Protein AF-A0A1R1XU71-F1 (afdb_monomer_lite)

InterPro domains:
  IPR016159 Cullin repeat-like-containing domain superfamily [SSF74788] (2-59)
  IPR042560 Exocyst component Exo84, C-terminal, subdomain 2 [G3DSA:1.20.58.1220] (1-59)

Organism: NCBI:txid133412

Structure (mmCIF, N/CA/C/O backbone):
data_AF-A0A1R1XU71-F1
#
_entry.id   AF-A0A1R1XU71-F1
#
loop_
_atom_site.group_PDB
_atom_site.id
_atom_site.type_symbol
_atom_site.label_atom_id
_atom_site.label_alt_id
_atom_site.label_comp_id
_atom_site.label_asym_id
_atom_site.label_entity_id
_atom_site.label_seq_id
_atom_site.pdbx_PDB_ins_code
_atom_site.Cartn_x
_atom_site.Cartn_y
_atom_site.Cartn_z
_atom_site.occupancy
_atom_site.B_iso_or_equiv
_atom_site.auth_seq_id
_atom_site.auth_comp_id
_atom_site.auth_asym_id
_atom_site.auth_atom_id
_atom_site.pdbx_PDB_model_num
ATOM 1 N N . MET A 1 1 ? 12.494 14.294 -16.424 1.00 70.75 1 MET A N 1
ATOM 2 C CA . MET A 1 1 ? 12.853 12.867 -16.562 1.00 70.75 1 MET A CA 1
ATOM 3 C C . MET A 1 1 ? 11.560 12.061 -16.533 1.00 70.75 1 MET A C 1
ATOM 5 O O . MET A 1 1 ? 10.751 12.305 -15.643 1.00 70.75 1 MET A O 1
ATOM 9 N N . GLU A 1 2 ? 11.323 11.174 -17.500 1.00 83.88 2 GLU A N 1
ATOM 10 C CA . GLU A 1 2 ? 10.008 10.531 -17.697 1.00 83.88 2 GLU A CA 1
ATOM 11 C C . GLU A 1 2 ? 9.565 9.646 -16.518 1.00 83.88 2 GLU A C 1
ATOM 13 O O . GLU A 1 2 ? 8.397 9.682 -16.139 1.00 83.88 2 GLU A O 1
ATOM 18 N N . MET A 1 3 ? 10.486 8.941 -15.850 1.00 84.19 3 MET A N 1
ATOM 19 C CA . MET A 1 3 ? 10.151 8.114 -14.676 1.00 84.19 3 MET A CA 1
ATOM 20 C C . MET A 1 3 ? 9.670 8.934 -13.475 1.00 84.19 3 MET A C 1
ATOM 22 O O . MET A 1 3 ? 8.688 8.571 -12.837 1.00 84.19 3 MET A O 1
ATOM 26 N N . ALA A 1 4 ? 10.279 10.093 -13.215 1.00 85.31 4 ALA A N 1
ATOM 27 C CA . ALA A 1 4 ? 9.811 11.002 -12.166 1.00 85.31 4 ALA A CA 1
ATOM 28 C C . ALA A 1 4 ? 8.410 11.564 -12.481 1.00 85.31 4 ALA A C 1
ATOM 30 O O . ALA A 1 4 ? 7.576 11.753 -11.593 1.00 85.31 4 ALA A O 1
ATOM 31 N N . ARG A 1 5 ? 8.117 11.800 -13.769 1.00 90.44 5 ARG A N 1
ATOM 32 C CA . ARG A 1 5 ? 6.783 12.217 -14.219 1.00 90.44 5 ARG A CA 1
ATOM 33 C C . ARG A 1 5 ? 5.759 11.098 -14.021 1.00 90.44 5 ARG A C 1
ATOM 35 O O . ARG A 1 5 ? 4.685 11.369 -13.487 1.00 90.44 5 ARG A O 1
ATOM 42 N N . TYR A 1 6 ? 6.098 9.866 -14.400 1.00 91.69 6 TYR A N 1
ATOM 43 C CA . TYR A 1 6 ? 5.272 8.688 -14.135 1.00 91.69 6 TYR A CA 1
ATOM 44 C C . TYR A 1 6 ? 4.998 8.529 -12.635 1.00 91.69 6 TYR A C 1
ATOM 46 O O . TYR A 1 6 ? 3.839 8.435 -12.233 1.00 91.69 6 TYR A O 1
ATOM 54 N N . ALA A 1 7 ? 6.035 8.607 -11.797 1.00 90.56 7 ALA A N 1
ATOM 55 C CA . ALA A 1 7 ? 5.899 8.467 -10.353 1.00 90.56 7 ALA A CA 1
ATOM 56 C C . ALA A 1 7 ? 4.998 9.543 -9.731 1.00 90.56 7 ALA A C 1
ATOM 58 O O . ALA A 1 7 ? 4.155 9.241 -8.889 1.00 90.56 7 ALA A O 1
ATOM 59 N N . SER A 1 8 ? 5.093 10.787 -10.206 1.00 91.62 8 SER A N 1
ATOM 60 C CA . SER A 1 8 ? 4.200 11.875 -9.790 1.00 91.62 8 SER A CA 1
A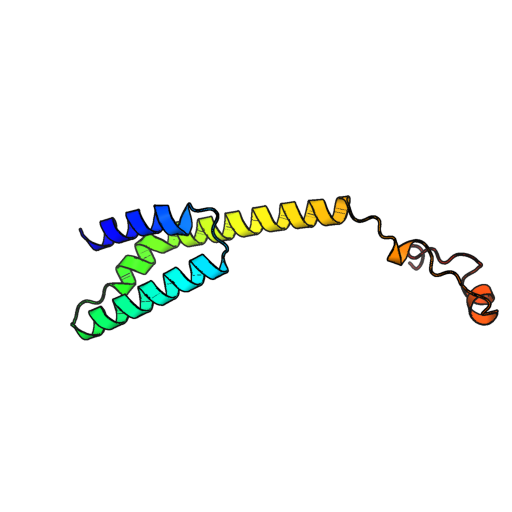TOM 61 C C . SER A 1 8 ? 2.728 11.595 -10.125 1.00 91.62 8 SER A C 1
ATOM 63 O O . SER A 1 8 ? 1.839 11.856 -9.308 1.00 91.62 8 SER A O 1
ATOM 65 N N . ILE A 1 9 ? 2.451 11.030 -11.304 1.00 92.69 9 ILE A N 1
ATOM 66 C CA . ILE A 1 9 ? 1.093 10.635 -11.706 1.00 92.69 9 ILE A CA 1
ATOM 67 C C . ILE A 1 9 ? 0.609 9.467 -10.842 1.00 92.69 9 ILE A C 1
ATOM 69 O O . ILE A 1 9 ? -0.491 9.534 -10.292 1.00 92.69 9 ILE A O 1
ATOM 73 N N . PHE A 1 10 ? 1.444 8.441 -10.668 1.00 93.44 10 PHE A N 1
ATOM 74 C CA . PHE A 1 10 ? 1.138 7.271 -9.850 1.00 93.44 10 PHE A CA 1
ATOM 75 C C . PHE A 1 10 ? 0.799 7.671 -8.411 1.00 93.44 10 PHE A C 1
ATOM 77 O O . PHE A 1 10 ? -0.232 7.268 -7.878 1.00 93.44 10 PHE A O 1
ATOM 84 N N . ARG A 1 11 ? 1.594 8.560 -7.807 1.00 92.06 11 ARG A N 1
ATOM 85 C CA . ARG A 1 11 ? 1.348 9.103 -6.466 1.00 92.06 11 ARG A CA 1
ATOM 86 C C . ARG A 1 11 ? -0.043 9.711 -6.329 1.00 92.06 11 ARG A C 1
ATOM 88 O O . ARG A 1 11 ? -0.755 9.409 -5.375 1.00 92.06 11 ARG A O 1
ATOM 95 N N . ARG A 1 12 ? -0.454 10.541 -7.288 1.00 90.62 12 ARG A N 1
ATOM 96 C CA . ARG A 1 12 ? -1.770 11.201 -7.258 1.00 90.62 12 ARG A CA 1
ATOM 97 C C . ARG A 1 12 ? -2.923 10.220 -7.441 1.00 90.62 12 ARG A C 1
ATOM 99 O O . ARG A 1 12 ? -3.930 10.349 -6.756 1.00 90.62 12 ARG A O 1
ATOM 106 N N . GLN A 1 13 ? -2.778 9.273 -8.363 1.00 90.88 13 GLN A N 1
ATOM 107 C CA . GLN A 1 13 ? -3.871 8.384 -8.768 1.00 90.88 13 GLN A CA 1
ATOM 108 C C . GLN A 1 13 ? -4.011 7.146 -7.882 1.00 90.88 13 GLN A C 1
ATOM 110 O O . GLN A 1 13 ? -5.112 6.630 -7.728 1.00 90.88 13 GLN A O 1
ATOM 115 N N . VAL A 1 14 ? -2.909 6.679 -7.297 1.00 91.25 14 VAL A N 1
ATOM 116 C CA . VAL A 1 14 ? -2.858 5.437 -6.523 1.00 91.25 14 VAL A CA 1
ATOM 117 C C . VAL A 1 14 ? -2.710 5.759 -5.039 1.00 91.25 14 VAL A C 1
ATOM 119 O O . VAL A 1 14 ? -3.645 5.524 -4.278 1.00 91.25 14 VAL A O 1
ATOM 122 N N . PHE A 1 15 ? -1.602 6.385 -4.623 1.00 87.50 15 PHE A N 1
ATOM 123 C CA . PHE A 1 15 ? -1.296 6.590 -3.197 1.00 87.50 15 PHE A CA 1
ATOM 124 C C . PHE A 1 15 ? -2.168 7.637 -2.489 1.00 87.50 15 PHE A C 1
ATOM 126 O O . PHE A 1 15 ? -2.451 7.490 -1.300 1.00 87.50 15 PHE A O 1
ATOM 133 N N . LEU A 1 16 ? -2.583 8.701 -3.183 1.00 80.88 16 LEU A N 1
ATOM 134 C CA . LEU A 1 16 ? -3.425 9.764 -2.611 1.00 80.88 16 LEU A CA 1
ATOM 135 C C . LEU A 1 16 ? -4.929 9.531 -2.806 1.00 80.88 16 LEU A C 1
ATOM 137 O O . LEU A 1 16 ? -5.743 10.294 -2.286 1.00 80.88 16 LEU A O 1
ATOM 141 N N . SER A 1 17 ? -5.302 8.482 -3.534 1.00 73.62 17 SER A N 1
ATOM 142 C CA . SER A 1 17 ? -6.697 8.096 -3.712 1.00 73.62 17 SER A CA 1
ATOM 143 C C . SER A 1 17 ? -7.217 7.317 -2.493 1.00 73.62 17 SER A C 1
ATOM 145 O O . SER A 1 17 ? -6.452 6.680 -1.772 1.00 73.62 17 SER A O 1
ATOM 147 N N . LEU A 1 18 ? -8.535 7.314 -2.264 1.00 76.44 18 LEU A N 1
ATOM 148 C CA . LEU A 1 18 ? -9.180 6.491 -1.225 1.00 76.44 18 LEU A CA 1
ATOM 149 C C . 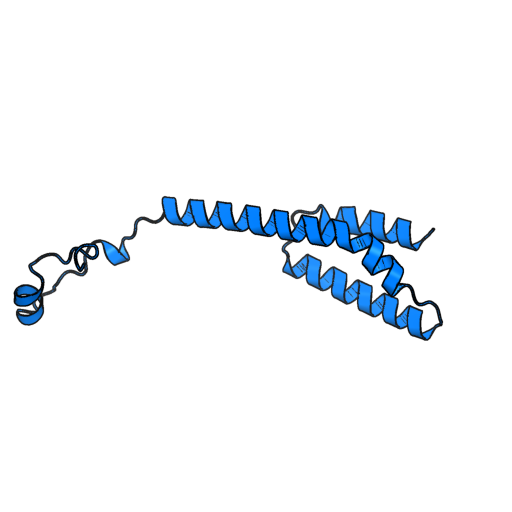LEU A 1 18 ? -9.293 5.001 -1.624 1.00 76.44 18 LEU A C 1
ATOM 151 O O . LEU A 1 18 ? -10.199 4.304 -1.170 1.00 76.44 18 LEU A O 1
ATOM 155 N N . GLN A 1 19 ? -8.405 4.508 -2.489 1.00 85.25 19 GLN A N 1
ATOM 156 C CA . GLN A 1 19 ? -8.416 3.126 -2.963 1.00 85.25 19 GLN A CA 1
ATOM 157 C C . GLN A 1 19 ? -7.985 2.155 -1.879 1.00 85.25 19 GLN A C 1
ATOM 159 O O . GLN A 1 19 ? -7.075 2.464 -1.115 1.00 85.25 19 GLN A O 1
ATOM 164 N N . GLU A 1 20 ? -8.595 0.968 -1.865 1.00 88.19 20 GLU A N 1
ATOM 165 C CA . GLU A 1 20 ? -8.220 -0.155 -1.002 1.00 88.19 20 GLU A CA 1
ATOM 166 C C . GLU A 1 20 ? -6.751 -0.560 -1.179 1.00 88.19 20 GLU A C 1
ATOM 168 O O . GLU A 1 20 ? -6.221 -0.561 -2.291 1.00 88.19 20 GLU A O 1
ATOM 173 N N . PHE A 1 21 ? -6.116 -1.018 -0.096 1.00 87.50 21 PHE A N 1
ATOM 174 C CA . PHE A 1 21 ? -4.716 -1.456 -0.116 1.00 87.50 21 PHE A CA 1
ATOM 175 C C . PHE A 1 21 ? -4.451 -2.553 -1.165 1.00 87.50 21 PHE A C 1
ATOM 177 O O . PHE A 1 21 ? -3.407 -2.572 -1.812 1.00 87.50 21 PHE A O 1
ATOM 184 N N . LYS A 1 22 ? -5.438 -3.426 -1.410 1.00 91.06 22 LYS A N 1
ATOM 185 C CA . LYS A 1 22 ? -5.382 -4.461 -2.452 1.00 91.06 22 LYS A CA 1
ATOM 186 C C . LYS A 1 22 ? -5.259 -3.879 -3.864 1.00 91.06 22 LYS A C 1
ATOM 188 O O . LYS A 1 22 ? -4.576 -4.461 -4.703 1.00 91.06 22 LYS A O 1
ATOM 193 N N . VAL A 1 23 ? -5.926 -2.759 -4.139 1.00 92.00 23 VAL A N 1
ATOM 194 C CA . VAL A 1 23 ? -5.846 -2.084 -5.442 1.00 92.00 23 VAL A CA 1
ATOM 195 C C . VAL A 1 23 ? -4.463 -1.464 -5.611 1.00 92.00 23 VAL A C 1
ATOM 197 O O . VAL A 1 23 ? -3.825 -1.690 -6.635 1.00 92.00 23 VAL A O 1
ATOM 200 N N . ILE A 1 24 ? -3.956 -0.799 -4.569 1.00 91.25 24 ILE A N 1
ATOM 201 C CA . ILE A 1 24 ? -2.604 -0.222 -4.550 1.00 91.25 24 ILE A CA 1
ATOM 202 C C . ILE A 1 24 ? -1.546 -1.302 -4.822 1.00 91.25 24 ILE A C 1
ATOM 204 O O . ILE A 1 24 ? -0.700 -1.114 -5.694 1.00 91.25 24 ILE A O 1
ATOM 208 N N . SER A 1 25 ? -1.641 -2.458 -4.151 1.00 91.75 25 SER A N 1
ATOM 209 C CA . SER A 1 25 ? -0.753 -3.609 -4.383 1.00 91.75 25 SER A CA 1
ATOM 210 C C . SER A 1 25 ? -0.754 -4.041 -5.848 1.00 91.75 25 SER A C 1
ATOM 212 O O . SER A 1 25 ? 0.304 -4.145 -6.456 1.00 91.75 25 SER A O 1
ATOM 214 N N . ARG A 1 26 ? -1.939 -4.217 -6.448 1.00 94.75 26 ARG A N 1
ATOM 215 C CA . ARG A 1 26 ? -2.061 -4.619 -7.858 1.00 94.75 26 ARG A CA 1
ATOM 216 C C . ARG A 1 26 ? -1.445 -3.599 -8.813 1.00 94.75 26 ARG A C 1
ATOM 218 O O . ARG A 1 26 ? -0.822 -3.990 -9.794 1.00 94.75 26 ARG A O 1
ATOM 225 N N . CYS A 1 27 ? -1.616 -2.304 -8.547 1.00 94.19 27 CYS A N 1
ATOM 226 C CA . CYS A 1 27 ? -1.008 -1.250 -9.358 1.00 94.19 27 CYS A CA 1
ATOM 227 C C . CYS A 1 27 ? 0.525 -1.278 -9.280 1.00 94.19 27 CYS A C 1
ATOM 229 O O . CYS A 1 27 ? 1.191 -1.057 -10.293 1.00 94.19 27 CYS A O 1
ATOM 231 N N . ILE A 1 28 ? 1.085 -1.560 -8.100 1.00 92.56 28 ILE A N 1
ATOM 232 C CA . ILE A 1 28 ? 2.533 -1.716 -7.919 1.00 92.56 28 ILE A CA 1
ATOM 233 C C . ILE A 1 28 ? 3.028 -2.965 -8.657 1.00 92.56 28 ILE A C 1
ATOM 235 O O . ILE A 1 28 ? 3.973 -2.855 -9.434 1.00 92.56 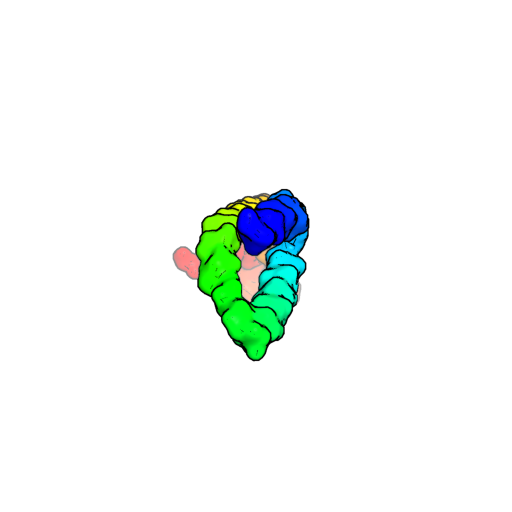28 ILE A O 1
ATOM 239 N N . ASP A 1 29 ? 2.362 -4.111 -8.495 1.00 93.94 29 ASP A N 1
ATOM 240 C CA . ASP A 1 29 ? 2.728 -5.365 -9.170 1.00 93.94 29 ASP A CA 1
ATOM 241 C C . ASP A 1 29 ? 2.739 -5.203 -10.695 1.00 93.94 29 ASP A C 1
ATOM 243 O O . ASP A 1 29 ? 3.696 -5.599 -11.361 1.00 93.94 29 ASP A O 1
ATOM 247 N N . TYR A 1 30 ? 1.709 -4.550 -11.242 1.00 94.81 30 TYR A N 1
ATOM 248 C CA . TYR A 1 30 ? 1.626 -4.239 -12.667 1.00 94.81 30 TYR A CA 1
ATOM 249 C C . TYR A 1 30 ? 2.751 -3.296 -13.117 1.00 94.81 30 TYR A C 1
ATOM 251 O O . TYR A 1 30 ? 3.401 -3.515 -14.134 1.00 94.81 30 TYR A O 1
ATOM 259 N N . THR A 1 31 ? 3.043 -2.254 -12.336 1.00 93.62 31 THR A N 1
ATOM 260 C CA . THR A 1 31 ? 4.154 -1.340 -12.645 1.00 93.62 31 THR A CA 1
ATOM 261 C C . THR A 1 31 ? 5.489 -2.087 -12.683 1.00 93.62 31 THR A 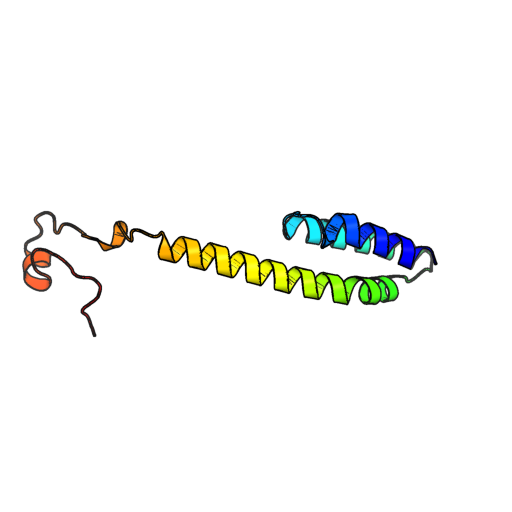C 1
ATOM 263 O O . THR A 1 31 ? 6.291 -1.884 -13.593 1.00 93.62 31 THR A O 1
ATOM 266 N N . LEU A 1 32 ? 5.725 -2.978 -11.718 1.00 92.06 32 LEU A N 1
ATOM 267 C CA . LEU A 1 32 ? 6.943 -3.779 -11.649 1.00 92.06 32 LEU A CA 1
ATOM 268 C C . LEU A 1 32 ? 7.058 -4.761 -12.821 1.00 92.06 32 LEU A C 1
ATOM 270 O O . LEU A 1 32 ? 8.167 -4.964 -13.319 1.00 92.06 32 LEU A O 1
ATOM 274 N N . SER A 1 33 ? 5.950 -5.343 -13.299 1.00 93.06 33 SER A N 1
ATOM 275 C CA . SER A 1 33 ? 5.982 -6.204 -14.488 1.00 93.06 33 SER A CA 1
ATOM 276 C C . SER A 1 33 ? 6.364 -5.431 -15.749 1.00 93.06 33 SER A C 1
ATOM 278 O O . SER A 1 33 ? 7.221 -5.899 -16.497 1.00 93.06 33 SER A O 1
ATOM 280 N N . GLU A 1 34 ? 5.818 -4.229 -15.947 1.00 91.50 34 GLU A N 1
ATOM 281 C CA . GLU A 1 34 ? 6.169 -3.378 -17.093 1.00 91.50 34 GLU A CA 1
ATOM 282 C C . GLU A 1 34 ? 7.644 -2.961 -17.062 1.00 91.50 34 GLU A C 1
ATOM 284 O O . GLU A 1 34 ? 8.356 -3.005 -18.065 1.00 91.50 34 GLU A O 1
ATOM 289 N N . VAL A 1 35 ? 8.154 -2.626 -15.881 1.00 90.88 35 VAL A N 1
ATOM 290 C CA . VAL A 1 35 ? 9.556 -2.223 -15.711 1.00 90.88 35 VAL A CA 1
ATOM 291 C C . VAL A 1 35 ? 10.507 -3.387 -15.931 1.00 90.88 35 VAL A C 1
ATOM 293 O O . VAL A 1 35 ? 11.586 -3.203 -16.490 1.00 90.88 35 VAL A O 1
ATOM 296 N N . LYS A 1 36 ? 10.101 -4.605 -15.568 1.00 90.00 36 LYS A N 1
ATOM 297 C CA . LYS A 1 36 ? 10.868 -5.812 -15.879 1.00 90.00 36 LYS A CA 1
ATOM 298 C C . LYS A 1 36 ? 10.991 -6.035 -17.389 1.00 90.00 36 LYS A C 1
ATOM 300 O O . LYS A 1 36 ? 12.057 -6.435 -17.852 1.00 90.00 36 LYS A O 1
ATOM 305 N N . ILE A 1 37 ? 9.937 -5.749 -18.158 1.00 90.75 37 ILE A N 1
ATOM 306 C CA . ILE A 1 37 ? 9.970 -5.822 -19.627 1.00 90.75 37 ILE A CA 1
ATOM 307 C C . ILE A 1 37 ? 10.989 -4.820 -20.185 1.00 90.75 37 ILE A C 1
ATOM 309 O O . ILE A 1 37 ? 11.806 -5.186 -21.029 1.00 90.75 37 ILE A O 1
ATOM 313 N N . LEU A 1 38 ? 11.002 -3.588 -19.670 1.00 87.69 38 LEU A N 1
ATOM 314 C CA . LEU A 1 38 ? 12.003 -2.579 -20.040 1.00 87.69 38 LEU A CA 1
ATOM 315 C C . LEU A 1 38 ? 13.427 -2.994 -19.639 1.00 87.69 38 LEU A C 1
ATOM 317 O O . LEU A 1 38 ? 14.370 -2.767 -20.399 1.00 87.69 38 LEU A O 1
ATOM 321 N N . GLY A 1 39 ? 13.575 -3.685 -18.507 1.00 88.00 39 GLY A N 1
ATOM 322 C CA . GLY A 1 39 ? 14.839 -4.281 -18.076 1.00 88.00 39 GLY A CA 1
ATOM 323 C C . GLY A 1 39 ? 15.401 -5.276 -19.094 1.00 88.00 39 GLY A C 1
ATOM 324 O O . GLY A 1 39 ? 16.594 -5.241 -19.387 1.00 88.00 39 GLY A O 1
ATOM 325 N N . HIS A 1 40 ? 14.554 -6.103 -19.719 1.00 87.75 40 HIS A N 1
ATOM 326 C CA . HIS A 1 40 ? 14.987 -6.999 -20.802 1.00 87.75 40 HIS A CA 1
ATOM 327 C C . HIS A 1 40 ? 15.463 -6.247 -22.057 1.00 87.75 40 HIS A C 1
ATOM 329 O O . HIS A 1 40 ? 16.274 -6.778 -22.811 1.00 87.75 40 HIS A O 1
ATOM 335 N N . ALA A 1 41 ? 14.997 -5.013 -22.272 1.00 88.06 41 ALA A N 1
ATOM 336 C CA . ALA A 1 41 ? 15.461 -4.132 -23.344 1.00 88.06 41 ALA A CA 1
ATOM 337 C C . ALA A 1 41 ? 16.727 -3.327 -22.971 1.00 88.06 41 ALA A C 1
ATOM 339 O O . ALA A 1 41 ? 17.168 -2.485 -23.751 1.00 88.06 41 ALA A O 1
ATOM 340 N N . GLY A 1 42 ? 17.316 -3.576 -21.794 1.00 86.44 42 GLY A N 1
ATOM 341 C CA . GLY A 1 42 ? 18.528 -2.908 -21.309 1.00 86.44 42 GLY A CA 1
ATOM 342 C C . GLY A 1 42 ? 18.280 -1.638 -20.487 1.00 86.44 42 GLY A C 1
ATOM 343 O O . GLY A 1 42 ? 19.233 -0.935 -20.157 1.00 86.44 42 GLY A O 1
ATOM 344 N N . LEU A 1 43 ? 17.026 -1.337 -20.140 1.00 85.06 43 LEU A N 1
ATOM 345 C CA . LEU A 1 43 ? 16.648 -0.196 -19.303 1.00 85.06 43 LEU A CA 1
ATOM 346 C C . LEU A 1 43 ? 16.214 -0.687 -17.918 1.00 85.06 43 LEU A C 1
ATOM 348 O O . LEU A 1 43 ? 15.027 -0.909 -17.674 1.00 85.06 43 LEU A O 1
ATOM 352 N N . ASP A 1 44 ? 17.166 -0.854 -16.998 1.00 83.94 44 ASP A N 1
ATOM 353 C CA . ASP A 1 44 ? 16.836 -1.174 -15.605 1.00 83.94 44 ASP A CA 1
ATOM 354 C C . ASP A 1 44 ? 16.393 0.085 -14.850 1.00 83.94 44 ASP A C 1
ATOM 356 O O . ASP A 1 44 ? 17.196 0.909 -14.410 1.00 83.94 44 ASP A O 1
ATOM 360 N N . LEU A 1 45 ? 15.077 0.238 -14.727 1.00 87.50 45 LEU A N 1
ATOM 361 C CA . LEU A 1 45 ? 14.436 1.365 -14.049 1.00 87.50 45 LEU A CA 1
ATOM 362 C C . LEU A 1 45 ? 13.863 0.970 -12.685 1.00 87.50 45 LEU A C 1
ATOM 364 O O . LEU A 1 45 ? 13.245 1.800 -12.014 1.00 87.50 45 LEU A O 1
ATOM 368 N N . LYS A 1 46 ? 14.064 -0.284 -12.257 1.00 87.38 46 LYS A N 1
ATOM 369 C CA . LYS A 1 46 ? 13.475 -0.799 -11.018 1.00 87.38 46 LYS A CA 1
ATOM 370 C C . LYS A 1 46 ? 13.969 -0.009 -9.812 1.00 87.38 46 LYS A C 1
ATOM 372 O O . LYS A 1 46 ? 13.167 0.419 -8.990 1.00 87.38 46 LYS A O 1
ATOM 377 N N . PHE A 1 47 ? 15.276 0.239 -9.750 1.00 87.38 47 PHE A N 1
ATOM 378 C CA . PHE A 1 47 ? 15.889 0.997 -8.662 1.00 87.38 47 PHE A CA 1
ATOM 379 C C . PHE A 1 47 ? 15.305 2.411 -8.528 1.00 87.38 47 PHE A C 1
ATOM 381 O O . PHE A 1 47 ? 15.021 2.860 -7.421 1.00 87.38 47 PHE A O 1
ATOM 388 N N . MET A 1 48 ? 15.071 3.098 -9.652 1.00 87.69 48 MET A N 1
ATOM 389 C CA . MET A 1 48 ? 14.485 4.441 -9.639 1.00 87.69 48 MET A CA 1
ATOM 390 C C . MET A 1 48 ? 13.049 4.434 -9.115 1.00 87.69 48 MET A C 1
ATOM 392 O O . MET A 1 48 ? 12.669 5.319 -8.354 1.00 87.69 48 MET A O 1
ATOM 396 N N . LEU A 1 49 ? 12.250 3.438 -9.501 1.00 87.94 49 LEU A N 1
ATOM 397 C CA . LEU A 1 49 ? 10.885 3.302 -8.996 1.00 87.94 49 LEU A CA 1
ATOM 398 C C . LEU A 1 49 ? 10.847 2.968 -7.513 1.00 87.94 49 LEU A C 1
ATOM 400 O O . LEU A 1 49 ? 10.050 3.563 -6.794 1.00 87.94 49 LEU A O 1
ATOM 404 N N . ASP A 1 50 ? 11.722 2.074 -7.054 1.00 88.69 50 ASP A N 1
ATOM 405 C CA . ASP A 1 50 ? 11.837 1.754 -5.634 1.00 88.69 50 ASP A CA 1
ATOM 406 C C . ASP A 1 50 ? 12.154 3.027 -4.830 1.00 88.69 50 ASP A C 1
ATOM 408 O O . ASP A 1 50 ? 11.492 3.301 -3.831 1.00 88.69 50 ASP A O 1
ATOM 412 N N . GLN A 1 51 ? 13.090 3.860 -5.300 1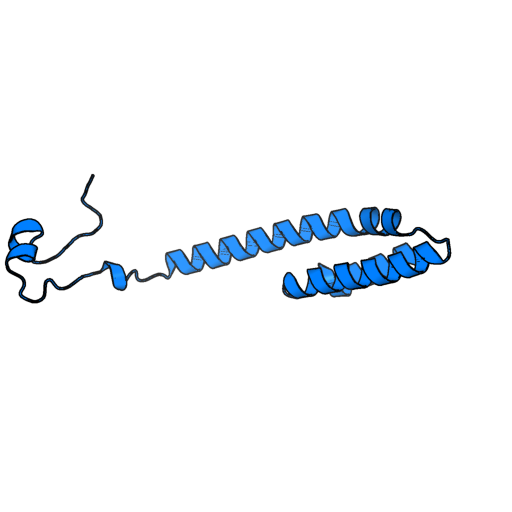.00 90.19 51 GLN A N 1
ATOM 413 C CA . GLN A 1 51 ? 13.415 5.137 -4.653 1.00 90.19 51 GLN A CA 1
ATOM 414 C C . GLN A 1 51 ? 12.244 6.128 -4.643 1.00 90.19 51 GLN A C 1
ATOM 416 O O . GLN A 1 51 ? 11.968 6.736 -3.609 1.00 90.19 51 GLN A O 1
ATOM 421 N N . GLU A 1 52 ? 11.551 6.292 -5.771 1.00 90.06 52 GLU A N 1
ATOM 422 C CA . GLU A 1 52 ? 10.440 7.242 -5.884 1.00 90.06 52 GLU A CA 1
ATOM 423 C C . GLU A 1 52 ? 9.205 6.806 -5.083 1.00 90.06 52 GLU A C 1
ATOM 425 O O . GLU A 1 52 ? 8.486 7.654 -4.553 1.00 90.06 52 GLU A O 1
ATOM 430 N N . PHE A 1 53 ? 8.939 5.498 -4.989 1.00 91.06 53 PHE A N 1
ATOM 431 C CA . PHE A 1 53 ? 7.725 4.967 -4.357 1.00 91.06 53 PHE A CA 1
ATOM 432 C C . PHE A 1 53 ? 7.889 4.701 -2.867 1.00 91.06 53 PHE A C 1
ATOM 434 O O . PHE A 1 53 ? 6.896 4.731 -2.140 1.00 91.06 53 PHE A O 1
ATOM 441 N N . PHE A 1 54 ? 9.106 4.440 -2.387 1.00 90.81 54 PHE A N 1
ATOM 442 C CA . PHE A 1 54 ? 9.337 4.052 -0.996 1.00 90.81 54 PHE A CA 1
ATOM 443 C C . PHE A 1 54 ? 8.745 5.034 0.036 1.00 90.81 54 PHE A C 1
ATOM 445 O O . PHE A 1 54 ? 8.059 4.573 0.960 1.00 90.81 54 PHE A O 1
ATOM 452 N N . PRO A 1 55 ? 8.912 6.368 -0.102 1.00 91.69 55 PRO A N 1
ATOM 453 C CA . PRO A 1 55 ? 8.319 7.317 0.837 1.00 91.69 55 PRO A CA 1
ATOM 454 C C . PRO A 1 55 ? 6.787 7.260 0.834 1.00 91.69 55 PRO A C 1
ATOM 456 O O . PRO A 1 55 ? 6.162 7.264 1.897 1.00 91.69 55 PRO A O 1
ATOM 459 N N . ASP A 1 56 ? 6.178 7.167 -0.349 1.00 90.81 56 ASP A N 1
ATOM 460 C CA . ASP A 1 56 ? 4.723 7.144 -0.497 1.00 90.81 56 ASP A CA 1
ATOM 461 C C . ASP A 1 56 ? 4.116 5.846 0.026 1.00 90.81 56 ASP A C 1
ATOM 463 O O . ASP A 1 56 ? 3.097 5.876 0.716 1.00 90.81 56 ASP A O 1
ATOM 467 N N . LEU A 1 57 ? 4.759 4.711 -0.252 1.00 89.75 57 LEU A N 1
ATOM 468 C CA . LEU A 1 57 ? 4.327 3.404 0.226 1.00 89.75 57 LEU A CA 1
ATOM 469 C C . LEU A 1 57 ? 4.388 3.340 1.754 1.00 89.75 57 LEU A C 1
ATOM 471 O O . LEU A 1 57 ? 3.426 2.909 2.389 1.00 89.75 57 LEU A O 1
ATOM 475 N N . THR A 1 58 ? 5.471 3.845 2.350 1.00 92.69 58 THR A N 1
ATOM 476 C CA . THR A 1 58 ? 5.622 3.915 3.810 1.00 92.69 58 THR A CA 1
ATOM 477 C C . THR A 1 58 ? 4.510 4.760 4.433 1.00 92.69 58 THR A C 1
ATOM 479 O O . THR A 1 58 ? 3.833 4.323 5.365 1.00 92.69 58 THR A O 1
ATOM 482 N N . GLN A 1 59 ? 4.253 5.952 3.885 1.00 90.94 59 GLN A N 1
ATOM 483 C CA . GLN A 1 59 ? 3.161 6.803 4.363 1.00 90.94 59 GLN A CA 1
ATOM 484 C C . GLN A 1 59 ? 1.784 6.166 4.150 1.00 90.94 59 GLN A C 1
ATOM 486 O O . GLN A 1 59 ? 0.894 6.335 4.985 1.00 90.94 59 GLN A O 1
ATOM 491 N N . CYS A 1 60 ? 1.590 5.451 3.042 1.00 89.44 60 CYS A N 1
ATOM 492 C CA . CYS A 1 60 ? 0.350 4.750 2.741 1.00 89.44 60 CYS A CA 1
ATOM 493 C C . CYS A 1 60 ? 0.056 3.685 3.803 1.00 89.44 60 CYS A C 1
ATOM 495 O O . CYS A 1 60 ? -1.041 3.683 4.362 1.00 89.44 60 CYS A O 1
ATOM 497 N N . ILE A 1 61 ? 1.048 2.854 4.143 1.00 90.50 61 ILE A N 1
ATOM 498 C CA . ILE A 1 61 ? 0.937 1.815 5.177 1.00 90.50 61 ILE A CA 1
ATOM 499 C C . ILE A 1 61 ? 0.547 2.434 6.524 1.00 90.50 61 ILE A C 1
ATOM 501 O O . ILE A 1 61 ? -0.453 2.024 7.109 1.00 90.50 61 ILE A O 1
ATOM 505 N N . ILE A 1 62 ? 1.253 3.481 6.965 1.00 92.62 62 ILE A N 1
ATOM 506 C CA . ILE A 1 62 ? 0.978 4.161 8.244 1.00 92.62 62 ILE A CA 1
ATOM 507 C C . ILE A 1 62 ? -0.450 4.732 8.281 1.00 92.62 62 ILE A C 1
ATOM 509 O O . ILE A 1 62 ? -1.165 4.598 9.275 1.00 92.62 62 ILE A O 1
ATOM 513 N N . LYS A 1 63 ? -0.909 5.364 7.191 1.00 89.06 63 LYS A N 1
ATOM 514 C CA . LYS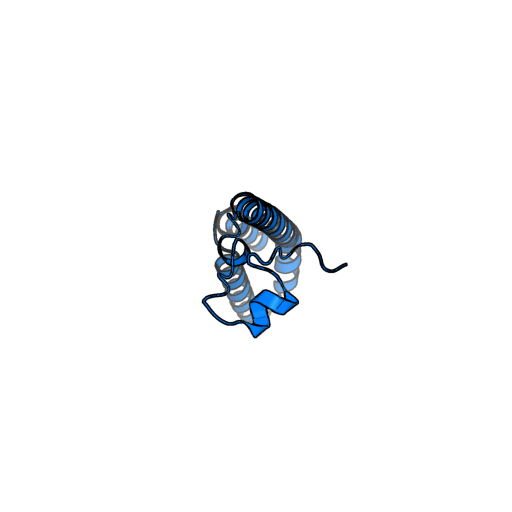 A 1 63 ? -2.285 5.889 7.103 1.00 89.06 63 LYS A CA 1
ATOM 515 C C . LYS A 1 63 ? -3.321 4.770 7.173 1.00 89.06 63 LYS A C 1
ATOM 517 O O . LYS A 1 63 ? -4.359 4.938 7.817 1.00 89.06 63 LYS A O 1
ATOM 522 N N . TYR A 1 64 ? -3.051 3.651 6.507 1.00 90.19 64 TYR A N 1
ATOM 523 C CA . TYR A 1 64 ? -3.918 2.479 6.499 1.00 90.19 64 TYR A CA 1
ATOM 524 C C . TYR A 1 64 ? -4.045 1.848 7.880 1.00 90.19 64 TYR A C 1
ATOM 526 O O . TYR A 1 64 ? -5.166 1.618 8.337 1.00 90.19 64 TYR A O 1
ATOM 534 N N . GLU A 1 65 ? -2.917 1.645 8.554 1.00 91.12 65 GLU A N 1
ATOM 535 C CA . GLU A 1 65 ? -2.855 1.174 9.933 1.00 91.12 65 GLU A CA 1
ATOM 536 C C . GLU A 1 65 ? -3.651 2.102 10.857 1.00 91.12 65 GLU A C 1
ATOM 538 O O . GLU A 1 65 ? -4.585 1.664 11.527 1.00 91.12 65 GLU A O 1
ATOM 543 N N . GLY A 1 66 ? -3.376 3.410 10.818 1.00 92.75 66 GLY A N 1
ATOM 544 C CA . GLY A 1 66 ? -4.078 4.387 11.649 1.00 92.75 66 GLY A CA 1
ATOM 545 C C . GLY A 1 66 ? -5.589 4.424 11.399 1.00 92.75 66 GLY A C 1
ATOM 546 O O . GLY A 1 66 ? -6.373 4.583 12.338 1.00 92.75 66 GLY A O 1
ATOM 547 N N . ARG A 1 67 ? -6.029 4.255 10.146 1.00 90.56 67 ARG A N 1
ATOM 548 C CA . ARG A 1 67 ? -7.458 4.158 9.812 1.00 90.56 67 ARG A CA 1
ATOM 549 C C . ARG A 1 67 ? -8.073 2.877 10.366 1.00 90.56 67 ARG A C 1
ATOM 551 O O . ARG A 1 67 ? -9.156 2.941 10.944 1.00 90.56 67 ARG A O 1
ATOM 558 N N . LEU A 1 68 ? -7.405 1.739 10.191 1.00 90.50 68 LEU A N 1
ATOM 559 C CA . LEU A 1 68 ? -7.904 0.446 10.651 1.00 90.50 68 LEU A CA 1
ATOM 560 C C . LEU A 1 68 ? -8.011 0.409 12.177 1.00 90.50 68 LEU A C 1
ATOM 562 O O . LEU A 1 68 ? -9.056 0.028 12.691 1.00 90.50 68 LEU A O 1
ATOM 566 N N . SER A 1 69 ? -6.998 0.901 12.890 1.00 93.50 69 SER A N 1
ATOM 567 C CA . SER A 1 69 ? -7.009 0.998 14.353 1.00 93.50 69 SER A CA 1
ATOM 568 C C . SER A 1 69 ? -8.164 1.861 14.868 1.00 93.50 69 SER A C 1
ATOM 570 O O . SER A 1 69 ? -8.818 1.498 15.842 1.00 93.50 69 SER A O 1
ATOM 572 N N . LYS A 1 70 ? -8.482 2.973 14.189 1.00 93.56 70 LYS A N 1
ATOM 573 C CA . LYS A 1 70 ? -9.647 3.810 14.529 1.00 93.56 70 LYS A CA 1
ATOM 574 C C . LYS A 1 70 ? -10.973 3.090 14.296 1.00 93.56 70 LYS A C 1
ATOM 576 O O . LYS A 1 70 ? -11.859 3.176 15.140 1.00 93.56 70 LYS A O 1
ATOM 581 N N . LEU A 1 71 ? -11.118 2.399 13.163 1.00 92.25 71 LEU A N 1
ATOM 582 C CA . LEU A 1 71 ? -12.333 1.641 12.850 1.00 92.25 71 LEU A CA 1
ATOM 583 C C . LEU A 1 71 ? -12.534 0.482 13.826 1.00 92.25 71 LEU A C 1
ATOM 585 O O . LEU A 1 71 ? -13.640 0.299 14.322 1.00 92.25 71 LEU A O 1
ATOM 589 N N . LEU A 1 72 ? -11.466 -0.251 14.142 1.00 93.38 72 LEU A N 1
ATOM 590 C CA . LEU A 1 72 ? -11.490 -1.330 15.122 1.00 93.38 72 LEU A CA 1
ATOM 591 C C . LEU A 1 72 ? -11.835 -0.801 16.517 1.00 93.38 72 LEU A C 1
ATOM 593 O O . LEU A 1 72 ? -12.723 -1.339 17.165 1.00 93.38 72 LEU A O 1
ATOM 597 N N . GLY A 1 73 ? -11.189 0.281 16.958 1.00 93.56 73 GLY A N 1
ATOM 598 C CA . GLY A 1 73 ? -11.494 0.907 18.245 1.00 93.56 73 GLY A CA 1
ATOM 599 C C . GLY A 1 73 ? -12.953 1.356 18.338 1.00 93.56 73 GLY A C 1
ATOM 600 O O . GLY A 1 73 ? -13.606 1.115 19.347 1.00 93.56 73 GLY A O 1
ATOM 601 N N . LYS A 1 74 ? -13.493 1.938 17.261 1.00 94.62 74 LYS A N 1
ATOM 602 C CA . LYS A 1 74 ? -14.914 2.287 17.174 1.00 94.62 74 LYS A CA 1
ATOM 603 C C . LYS A 1 74 ? -15.811 1.048 17.266 1.00 94.62 74 LYS A C 1
ATOM 605 O O . LYS A 1 74 ? -16.744 1.053 18.056 1.00 94.62 74 LYS A O 1
ATOM 610 N N . ALA A 1 75 ? -15.501 -0.008 16.515 1.00 91.12 75 ALA A N 1
ATOM 611 C CA . ALA A 1 75 ? -16.270 -1.250 16.530 1.00 91.12 75 ALA A CA 1
ATOM 612 C C . ALA A 1 75 ? -16.288 -1.907 17.919 1.00 91.12 75 ALA A C 1
ATOM 614 O O . ALA A 1 75 ? -17.328 -2.393 18.334 1.00 91.12 75 ALA A O 1
ATOM 615 N N . ILE A 1 76 ? -15.172 -1.867 18.654 1.00 89.56 76 ILE A N 1
ATOM 616 C CA . ILE A 1 76 ? -15.092 -2.372 20.034 1.00 89.56 76 ILE A CA 1
ATOM 617 C C . ILE A 1 76 ? -15.964 -1.538 20.983 1.00 89.56 76 ILE A C 1
ATOM 619 O O . ILE A 1 76 ? -16.642 -2.100 21.835 1.00 89.56 76 ILE A O 1
ATOM 623 N N . LEU A 1 77 ? -15.952 -0.206 20.855 1.00 90.69 77 LEU A N 1
ATOM 624 C CA . LEU A 1 77 ? -16.771 0.678 21.696 1.00 90.69 77 LEU A CA 1
ATOM 625 C C . LEU A 1 77 ? -18.272 0.546 21.408 1.00 90.69 77 LEU A C 1
ATOM 627 O O . LEU A 1 77 ? -19.087 0.725 22.309 1.00 90.69 77 LEU A O 1
ATOM 631 N N . GLU A 1 78 ? -18.626 0.273 20.155 1.00 91.19 78 GLU A N 1
ATOM 632 C CA . GLU A 1 78 ? -20.006 0.055 19.715 1.00 91.19 78 GLU A CA 1
ATOM 633 C C . GLU A 1 78 ? -20.472 -1.395 19.920 1.00 91.19 78 GLU A C 1
ATOM 635 O O . GLU A 1 78 ? -21.664 -1.676 19.768 1.00 91.19 78 GLU A O 1
ATOM 640 N N . ASP A 1 79 ? -19.568 -2.315 20.275 1.00 85.31 79 ASP A N 1
ATOM 641 C CA . ASP A 1 79 ? -19.926 -3.703 20.534 1.00 85.31 79 ASP A CA 1
ATOM 642 C C . ASP A 1 79 ? -20.804 -3.783 21.787 1.00 85.31 79 ASP A C 1
ATOM 644 O O . ASP A 1 79 ? -20.465 -3.337 22.885 1.00 85.31 79 ASP A O 1
ATOM 648 N N . THR A 1 80 ? -21.983 -4.361 21.604 1.00 80.44 80 THR A N 1
ATOM 649 C CA . THR A 1 80 ? -22.955 -4.568 22.674 1.00 80.44 80 THR A CA 1
ATOM 650 C C . THR A 1 80 ? -22.644 -5.819 23.487 1.00 80.44 80 THR A C 1
ATOM 652 O O . THR A 1 80 ? -23.293 -6.030 24.512 1.00 80.44 80 THR A O 1
ATOM 655 N N . PHE A 1 81 ? -21.674 -6.638 23.055 1.00 76.31 81 PHE A N 1
ATOM 656 C CA . PHE A 1 81 ? -21.258 -7.895 23.676 1.00 76.31 81 PHE A CA 1
ATOM 657 C C . PHE A 1 81 ? -22.447 -8.816 24.000 1.00 76.31 81 PHE A C 1
ATOM 659 O O . PHE A 1 81 ? -22.430 -9.550 24.985 1.00 76.31 81 PHE A O 1
ATOM 666 N N . GLU A 1 82 ? -23.505 -8.792 23.180 1.00 68.81 82 GLU A N 1
ATOM 667 C CA . GLU A 1 82 ? -24.750 -9.549 23.407 1.00 68.81 82 GLU A CA 1
ATOM 668 C C . GLU A 1 82 ? -24.500 -11.056 23.572 1.00 68.81 82 GLU A C 1
ATOM 670 O O . GLU A 1 82 ? -25.108 -11.692 24.428 1.00 68.81 82 GLU A O 1
ATOM 675 N N . ILE A 1 83 ? -23.523 -11.615 22.848 1.00 65.06 83 ILE A N 1
ATOM 676 C CA . ILE A 1 83 ? -23.091 -13.021 22.980 1.00 65.06 83 ILE A CA 1
ATOM 677 C C . ILE A 1 83 ? -22.575 -13.360 24.389 1.00 65.06 83 ILE A C 1
ATOM 679 O O . ILE A 1 83 ? -22.662 -14.500 24.838 1.00 65.06 83 ILE A O 1
ATOM 683 N N . VAL A 1 84 ? -22.053 -12.358 25.093 1.00 62.31 84 VAL A N 1
ATOM 684 C CA . VAL A 1 84 ? -21.466 -12.456 26.432 1.00 62.31 84 VAL A CA 1
ATOM 685 C C . VAL A 1 84 ? -22.517 -12.153 27.514 1.00 62.31 84 VAL A C 1
ATOM 687 O O . VAL A 1 84 ? -22.326 -12.498 28.678 1.00 62.31 84 VAL A O 1
ATOM 690 N N . LYS A 1 85 ? -23.651 -11.528 27.156 1.00 61.06 85 LYS A N 1
ATOM 691 C CA . LYS A 1 85 ? -24.592 -10.947 28.126 1.00 61.06 85 LYS A CA 1
ATOM 692 C C . LYS A 1 85 ? -25.400 -11.946 28.933 1.00 61.06 85 LYS A C 1
ATOM 694 O O . LYS A 1 85 ? -25.834 -11.567 30.017 1.00 61.06 85 LYS A O 1
ATOM 699 N N . ARG A 1 86 ? -25.627 -13.163 28.442 1.00 58.03 86 ARG A N 1
ATOM 700 C CA . ARG A 1 86 ? -26.253 -14.273 29.179 1.00 58.03 86 ARG A CA 1
ATOM 701 C C . ARG A 1 86 ? -26.262 -15.498 28.277 1.00 58.03 86 ARG A C 1
ATOM 703 O O . ARG A 1 86 ? -26.977 -15.511 27.281 1.00 58.03 86 ARG A O 1
ATOM 710 N N . ILE A 1 87 ? -25.553 -16.550 28.669 1.00 57.69 87 ILE A N 1
ATOM 711 C CA . ILE A 1 87 ? -25.967 -17.898 28.276 1.00 57.69 87 ILE A CA 1
ATOM 712 C C . ILE A 1 87 ? -27.058 -18.260 29.277 1.00 57.69 87 ILE A C 1
ATOM 714 O O . ILE A 1 87 ? -26.744 -18.415 30.461 1.00 57.69 87 ILE A O 1
ATOM 718 N N . PRO A 1 88 ? -28.336 -18.319 28.876 1.00 58.66 88 PRO A N 1
ATOM 719 C CA . PRO A 1 88 ? -29.344 -18.795 29.791 1.00 58.66 88 PRO A CA 1
ATOM 720 C C . PRO A 1 88 ? -29.028 -20.273 30.044 1.00 58.66 88 PRO A C 1
ATOM 722 O O . PRO A 1 88 ? -28.913 -21.072 29.111 1.00 58.66 88 PRO A O 1
ATOM 725 N N . THR A 1 89 ? -28.793 -20.629 31.307 1.00 57.38 89 THR A N 1
ATOM 726 C CA . THR A 1 89 ? -28.662 -22.022 31.741 1.00 57.38 89 THR A CA 1
ATOM 727 C C . THR A 1 89 ? -30.050 -22.642 31.661 1.00 57.38 89 THR A C 1
ATOM 729 O O . THR A 1 89 ? -30.754 -22.801 32.653 1.00 57.38 89 THR A O 1
ATOM 732 N N . ASN A 1 90 ? -30.495 -22.904 30.432 1.00 57.94 90 ASN A N 1
ATOM 733 C CA . ASN A 1 90 ? -31.794 -23.479 30.142 1.00 57.94 90 ASN A CA 1
ATOM 734 C C . ASN A 1 90 ? -31.816 -24.906 30.697 1.00 57.94 90 ASN A C 1
ATOM 736 O O . ASN A 1 90 ? -31.437 -25.856 30.021 1.00 57.94 90 ASN A O 1
ATOM 740 N N . HIS A 1 91 ? -32.265 -25.017 31.946 1.00 55.50 91 HIS A N 1
ATOM 741 C CA . HIS A 1 91 ? -32.744 -26.226 32.616 1.00 55.50 91 HIS A CA 1
ATOM 742 C C . HIS A 1 91 ? -31.733 -27.338 32.931 1.00 55.50 91 HIS A C 1
ATOM 744 O O . HIS A 1 91 ? -32.149 -28.394 33.400 1.00 55.50 91 HIS A O 1
ATOM 750 N N . ASP A 1 92 ? -30.430 -27.119 32.762 1.00 64.94 92 ASP A N 1
ATOM 751 C CA . ASP A 1 92 ? -29.427 -28.088 33.212 1.00 64.94 92 ASP A CA 1
ATOM 752 C C . ASP A 1 92 ? -29.026 -27.820 34.675 1.00 64.94 92 ASP A C 1
ATOM 754 O O . ASP A 1 92 ? -28.274 -26.885 34.980 1.00 64.94 92 ASP A O 1
ATOM 758 N N . GLU A 1 93 ? -29.544 -28.642 35.596 1.00 64.56 93 GLU A N 1
ATOM 759 C CA . GLU A 1 93 ? -29.251 -28.569 37.037 1.00 64.56 93 GLU A CA 1
ATOM 760 C C . GLU A 1 93 ? -27.744 -28.619 37.326 1.00 64.56 93 GLU A C 1
ATOM 762 O O . GLU A 1 93 ? -27.273 -27.994 38.281 1.00 64.56 93 GLU A O 1
ATOM 767 N N . SER A 1 94 ? -26.969 -29.317 36.487 1.00 65.75 94 SER A N 1
ATOM 768 C CA . SER A 1 94 ? -25.520 -29.433 36.658 1.00 65.75 94 SER A CA 1
ATOM 769 C C . SER A 1 94 ? -24.801 -28.101 36.416 1.00 65.75 94 SER A C 1
ATOM 771 O O . SER A 1 94 ? -23.845 -27.775 37.126 1.00 65.75 94 SER A O 1
ATOM 773 N N . LEU A 1 95 ? -25.299 -27.293 35.475 1.00 63.56 95 LEU A N 1
ATOM 774 C CA . LEU A 1 95 ? -24.765 -25.968 35.169 1.00 63.56 95 LEU A CA 1
ATOM 775 C C . LEU A 1 95 ? -25.210 -24.939 36.214 1.00 63.56 95 LEU A C 1
ATOM 777 O O . LEU A 1 95 ? -24.385 -24.151 36.675 1.00 63.56 95 LEU A O 1
ATOM 781 N N . ILE A 1 96 ? -26.471 -24.989 36.662 1.00 66.06 96 ILE A N 1
ATOM 782 C CA . ILE A 1 96 ? -26.994 -24.088 37.706 1.00 66.06 96 ILE A CA 1
ATOM 783 C C . ILE A 1 96 ? -26.253 -24.297 39.032 1.00 66.06 96 ILE A C 1
ATOM 785 O O . ILE A 1 96 ? -25.897 -23.326 39.698 1.00 66.06 96 ILE A O 1
ATOM 789 N N . ARG A 1 97 ? -25.971 -25.551 39.409 1.00 66.56 97 ARG A N 1
ATOM 790 C CA . ARG A 1 97 ? -25.258 -25.865 40.656 1.00 66.56 97 ARG A CA 1
ATOM 791 C C . ARG A 1 97 ? -23.840 -25.297 40.685 1.00 66.56 97 ARG A C 1
ATOM 793 O O . ARG A 1 97 ? -23.382 -24.862 41.736 1.00 66.56 97 ARG A O 1
ATOM 800 N N . ASN A 1 98 ? -23.145 -25.330 39.551 1.00 65.31 98 ASN A N 1
ATOM 801 C CA . ASN A 1 98 ? -21.737 -24.945 39.480 1.00 65.31 98 ASN A CA 1
ATOM 802 C C . ASN A 1 98 ? -21.542 -23.451 39.168 1.00 65.31 98 ASN A C 1
ATOM 804 O O . ASN A 1 98 ? -20.510 -22.893 39.534 1.00 65.31 98 ASN A O 1
ATOM 808 N N . PHE A 1 99 ? -22.512 -22.805 38.512 1.00 65.06 99 PHE A N 1
ATOM 809 C CA . PHE A 1 99 ? -22.353 -21.451 37.972 1.00 65.06 99 PHE A CA 1
ATOM 810 C C . PHE A 1 99 ? -23.484 -20.467 38.321 1.00 65.06 99 PHE A C 1
ATOM 812 O O . PHE A 1 99 ? -23.393 -19.289 37.976 1.00 65.06 99 PHE A O 1
ATOM 819 N N . GLY A 1 100 ? -24.533 -20.909 39.019 1.00 63.66 100 GLY A N 1
ATOM 820 C CA . GLY A 1 100 ? -25.699 -20.090 39.352 1.00 63.66 100 GLY A CA 1
ATOM 821 C C . GLY A 1 100 ? -26.683 -19.911 38.187 1.00 63.66 100 GLY A C 1
ATOM 822 O O . GLY A 1 100 ? -26.535 -20.476 37.105 1.00 63.66 100 GLY A O 1
ATOM 823 N N . THR A 1 101 ? -27.732 -19.116 38.412 1.00 61.66 101 THR A N 1
ATOM 824 C CA . THR A 1 101 ? -28.774 -18.823 37.406 1.00 61.66 101 THR A CA 1
ATOM 825 C C . THR A 1 101 ? -28.315 -17.845 36.321 1.00 61.66 101 THR A C 1
ATOM 827 O O . THR A 1 101 ? -28.967 -17.726 35.287 1.00 61.66 101 THR A O 1
ATOM 830 N N . TYR A 1 102 ? -27.185 -17.165 36.537 1.00 56.12 102 TYR A N 1
ATOM 831 C CA . TYR A 1 102 ? -26.579 -16.231 35.595 1.00 56.12 102 TYR A CA 1
ATOM 832 C C . TYR A 1 102 ? -25.056 -16.369 35.629 1.00 56.12 102 TYR A C 1
ATOM 834 O O . TYR A 1 102 ? -24.427 -16.114 36.654 1.00 56.12 102 TYR A O 1
ATOM 842 N N . LEU A 1 103 ? -24.463 -16.726 34.491 1.00 55.28 103 LEU A N 1
ATOM 843 C CA . LEU A 1 103 ? -23.015 -16.717 34.298 1.00 55.28 103 LEU A CA 1
ATOM 844 C C . LEU A 1 103 ? -22.537 -15.281 34.062 1.00 55.28 103 LEU A C 1
ATOM 846 O O . LEU A 1 103 ? -22.933 -14.655 33.080 1.00 55.28 103 LEU A O 1
ATOM 850 N N . ASN A 1 104 ? -21.678 -14.771 34.949 1.00 52.38 104 ASN A N 1
ATOM 851 C CA . ASN A 1 104 ? -20.970 -13.509 34.752 1.00 52.38 104 ASN A CA 1
ATOM 852 C C . ASN A 1 104 ? -19.566 -13.835 34.202 1.00 52.38 104 ASN A C 1
ATOM 854 O O . ASN A 1 104 ? -18.739 -14.370 34.943 1.00 52.38 104 ASN A O 1
ATOM 858 N N . PRO A 1 105 ? -19.263 -13.551 32.926 1.00 53.62 105 PRO A N 1
ATOM 859 C CA . PRO A 1 105 ? -18.034 -14.026 32.283 1.00 53.62 105 PRO A CA 1
ATOM 860 C C . PRO A 1 105 ? -16.752 -13.330 32.768 1.00 53.62 105 PRO A C 1
ATOM 862 O O . PRO A 1 105 ? -15.663 -13.715 32.358 1.00 53.62 105 PRO A O 1
ATOM 865 N N . PHE A 1 106 ? -16.859 -12.335 33.655 1.00 49.97 106 PHE A N 1
ATOM 866 C CA . PHE A 1 106 ? -15.726 -11.543 34.148 1.00 49.97 106 PHE A CA 1
ATOM 867 C C . PHE A 1 106 ? -15.186 -11.940 35.529 1.00 49.97 106 PHE A C 1
ATOM 869 O O . PHE A 1 106 ? -14.224 -11.331 35.985 1.00 49.97 106 PHE A O 1
ATOM 876 N N . PHE A 1 107 ? -15.734 -12.963 36.193 1.00 49.97 107 PHE A N 1
ATOM 877 C CA . PHE A 1 107 ? -15.203 -13.437 37.478 1.00 49.97 107 PHE A CA 1
ATOM 878 C C . PHE A 1 107 ? -14.755 -14.898 37.406 1.00 49.97 107 PHE A C 1
ATOM 880 O O . PHE A 1 107 ? -15.410 -15.807 37.908 1.00 49.97 107 PHE A O 1
ATOM 887 N N . SER A 1 108 ? -13.586 -15.111 36.802 1.00 43.78 108 SER A N 1
ATOM 888 C CA . SER A 1 108 ? -12.699 -16.220 37.167 1.00 43.78 108 SER A CA 1
ATOM 889 C C . SER A 1 108 ? -11.232 -15.860 36.902 1.00 43.78 108 SER A C 1
ATOM 891 O O . SER A 1 108 ? -10.579 -16.445 36.040 1.00 43.78 108 SER A O 1
ATOM 893 N N . LYS A 1 109 ? -10.749 -14.836 37.615 1.00 37.06 109 LYS A N 1
ATOM 894 C CA . LYS A 1 109 ? -9.494 -14.774 38.394 1.00 37.06 109 LYS A CA 1
ATOM 895 C C . LYS A 1 109 ? -9.119 -13.328 38.685 1.00 37.06 109 LYS A C 1
ATOM 897 O O . LYS A 1 109 ? -9.053 -12.535 37.725 1.00 37.06 109 LYS A O 1
#

Foldseek 3Di:
DVVLVVLVVCCVPQLVDPDDPVVNVVVVVVVVVVQVVVVVVVDNCVVVNCVSCVVSVVVSVVVVVVVVVVVVVVCVVPDPPPVQQFPQPPPDPVCCVVANRGHNPPPDD

pLDDT: mean 81.45, std 14.34, range [37.06, 94.81]

Sequence (109 aa):
MEMARYASIFRRQVFLSLQEFKVISRCIDYTLSEVKILGHAGLDLKFMLDQEFFPDLTQCIIKYEGRLSKLLGKAILEDTFEIVKRIPTNHDESLIRNFGTYLNPFFSK

Secondary structure (DSSP, 8-state):
-HHHHHHHHHIIIIITS---HHHHHHHHHHHHHHHHHHHHTT---HHHHHHHHHHHHHHHHHHHHHHHHHHHHHHHHH---GGGS-----S-HHHHHHH-SS--TT---

Radius of gyration: 26.28 Å; chains: 1; bounding box: 51×42×64 Å